Protein AF-A0A022KWT4-F1 (afdb_monomer_lite)

Sequence (63 aa):
MAPYIEAGHRVTGSKTKTARKSTAKTPSSDTKAIRDWARTNGHDVSDRGRIPADIMDAYAAAN

Secondary structure (DSSP, 8-state):
----SSS----S---------------HHHHHHHHHHHHHTT----SSSPPPHHHHHHHHH--

Radius of gyration: 23.23 Å; chains: 1; bounding box: 63×22×54 Å

Foldseek 3Di:
DDPDPPPDDPPPDPPPPPPPPPPPPPPVVVVVVLVVVCVVVVHDADPDDDGDPVSVVVVVVVD

Structure (mmCIF, N/CA/C/O backbone):
data_AF-A0A022KWT4-F1
#
_entry.id   AF-A0A022KWT4-F1
#
loop_
_atom_site.group_PDB
_atom_site.id
_atom_site.type_symbol
_atom_site.label_atom_id
_atom_site.label_alt_id
_atom_site.label_comp_id
_atom_site.label_asym_id
_atom_site.label_entity_id
_atom_site.label_seq_id
_atom_site.pdbx_PDB_ins_code
_atom_site.Cartn_x
_atom_site.Cartn_y
_atom_site.Cartn_z
_atom_site.occupancy
_atom_site.B_iso_or_equiv
_atom_site.auth_seq_id
_atom_site.auth_comp_id
_atom_site.auth_asym_id
_atom_site.auth_atom_id
_atom_site.pdbx_PDB_model_num
ATOM 1 N N . MET A 1 1 ? 52.977 1.360 -41.391 1.00 49.69 1 MET A N 1
ATOM 2 C CA . MET A 1 1 ? 52.308 2.527 -40.776 1.00 49.69 1 MET A CA 1
ATOM 3 C C . MET A 1 1 ? 50.817 2.400 -41.032 1.00 49.69 1 MET A C 1
ATOM 5 O O . MET A 1 1 ? 50.428 2.409 -42.189 1.00 49.69 1 MET A O 1
ATOM 9 N N . ALA A 1 2 ? 50.012 2.211 -39.988 1.00 50.22 2 ALA A N 1
ATOM 10 C CA . ALA A 1 2 ? 48.555 2.116 -40.088 1.00 50.22 2 ALA A CA 1
ATOM 11 C C . ALA A 1 2 ? 47.922 3.231 -39.232 1.00 50.22 2 ALA A C 1
ATOM 13 O O . ALA A 1 2 ? 47.756 3.035 -38.029 1.00 50.22 2 ALA A O 1
ATOM 14 N N . PRO A 1 3 ? 47.609 4.410 -39.799 1.00 57.28 3 PRO A N 1
ATOM 15 C CA . PRO A 1 3 ? 46.945 5.485 -39.074 1.00 57.28 3 PRO A CA 1
ATOM 16 C C . PRO A 1 3 ? 45.431 5.359 -39.287 1.00 57.28 3 PRO A C 1
ATOM 18 O O . PRO A 1 3 ? 44.860 6.048 -40.125 1.00 57.28 3 PRO A O 1
ATOM 21 N N . TYR A 1 4 ? 44.773 4.424 -38.597 1.00 59.97 4 TYR A N 1
ATOM 22 C CA . TYR A 1 4 ? 43.318 4.234 -38.748 1.00 59.97 4 TYR A CA 1
ATOM 23 C C . TYR A 1 4 ? 42.507 4.424 -37.455 1.00 59.97 4 TYR A C 1
ATOM 25 O O . TYR A 1 4 ? 41.312 4.164 -37.428 1.00 59.97 4 TYR A O 1
ATOM 33 N N . ILE A 1 5 ? 43.095 4.923 -36.366 1.00 61.03 5 ILE A N 1
ATOM 34 C CA . ILE A 1 5 ? 42.358 5.075 -35.093 1.00 61.03 5 ILE A CA 1
ATOM 35 C C . ILE A 1 5 ? 42.451 6.506 -34.539 1.00 61.03 5 ILE A C 1
ATOM 37 O O . ILE A 1 5 ? 42.500 6.707 -33.334 1.00 61.03 5 ILE A O 1
ATOM 41 N N . GLU A 1 6 ? 42.473 7.519 -35.413 1.00 51.69 6 GLU A N 1
ATOM 42 C CA . GLU A 1 6 ? 42.474 8.937 -34.994 1.00 51.69 6 GLU A CA 1
ATOM 43 C C . GLU A 1 6 ? 41.210 9.721 -35.413 1.00 51.69 6 GLU A C 1
ATOM 45 O O . GLU A 1 6 ? 40.956 10.802 -34.899 1.00 51.69 6 GLU A O 1
ATOM 50 N N . ALA A 1 7 ? 40.333 9.180 -36.267 1.00 58.19 7 ALA A N 1
ATOM 51 C CA . ALA A 1 7 ? 39.255 9.972 -36.888 1.00 58.19 7 ALA A CA 1
ATOM 52 C C . ALA A 1 7 ? 37.812 9.603 -36.477 1.00 58.19 7 ALA A C 1
ATOM 54 O O . ALA A 1 7 ? 36.871 9.911 -37.204 1.00 58.19 7 ALA A O 1
ATOM 55 N N . GLY A 1 8 ? 37.592 8.947 -35.334 1.00 52.28 8 GLY A N 1
ATOM 56 C CA . GLY A 1 8 ? 36.265 8.421 -34.985 1.00 52.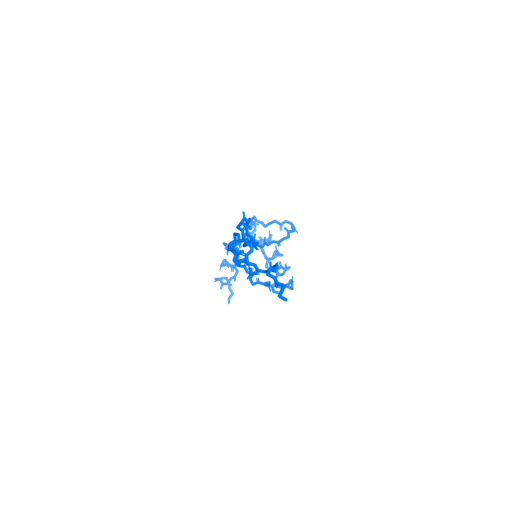28 8 GLY A CA 1
ATOM 57 C C . GLY A 1 8 ? 35.876 8.587 -33.524 1.00 52.28 8 GLY A C 1
ATOM 58 O O . GLY A 1 8 ? 35.600 7.598 -32.851 1.00 52.28 8 GLY A O 1
ATOM 59 N N . HIS A 1 9 ? 35.840 9.813 -33.002 1.00 61.06 9 HIS A N 1
ATOM 60 C CA . HIS A 1 9 ? 35.176 10.038 -31.717 1.00 61.06 9 HIS A CA 1
ATOM 61 C C . HIS A 1 9 ? 33.657 9.869 -31.900 1.00 61.06 9 HIS A C 1
ATOM 63 O O . HIS A 1 9 ? 33.067 10.348 -32.867 1.00 61.06 9 HIS A O 1
ATOM 69 N N . ARG A 1 10 ? 33.003 9.140 -30.990 1.00 50.78 10 ARG A N 1
ATOM 70 C CA . ARG A 1 10 ? 31.569 8.829 -31.088 1.00 50.78 10 ARG A CA 1
ATOM 71 C C . ARG A 1 10 ? 30.732 10.080 -30.781 1.00 50.78 10 ARG A C 1
ATOM 73 O O . ARG A 1 10 ? 30.377 10.319 -29.631 1.00 50.78 10 ARG A O 1
ATOM 80 N N . VAL A 1 11 ? 30.380 10.848 -31.815 1.00 61.09 11 VAL A N 1
ATOM 81 C CA . VAL A 1 11 ? 29.566 12.090 -31.766 1.00 61.09 11 VAL A CA 1
ATOM 82 C C . VAL A 1 11 ? 28.065 11.830 -31.577 1.00 61.09 11 VAL A C 1
ATOM 84 O O . VAL A 1 11 ? 27.209 12.540 -32.094 1.00 61.09 11 VAL A O 1
ATOM 87 N N . THR A 1 12 ? 27.695 10.792 -30.838 1.00 54.69 12 THR A N 1
ATOM 88 C CA . THR A 1 12 ? 26.297 10.597 -30.447 1.00 54.69 12 THR A CA 1
ATOM 89 C C . THR A 1 12 ? 26.294 10.384 -28.958 1.00 54.69 12 THR A C 1
ATOM 91 O O . THR A 1 12 ? 26.609 9.291 -28.480 1.00 54.69 12 THR A O 1
ATOM 94 N N . GLY A 1 13 ? 26.015 11.481 -28.253 1.00 57.75 13 GLY A N 1
ATOM 95 C CA . GLY A 1 13 ? 26.037 11.576 -26.809 1.00 57.75 13 GLY A CA 1
ATOM 96 C C . GLY A 1 13 ? 25.468 10.324 -26.171 1.00 57.75 13 GLY A C 1
ATOM 97 O O . GLY A 1 13 ? 24.272 10.040 -26.264 1.00 57.75 13 GLY A O 1
ATOM 98 N N . SER A 1 14 ? 26.328 9.600 -25.462 1.00 53.28 14 SER A N 1
ATOM 99 C CA . SER A 1 14 ? 25.833 8.776 -24.380 1.00 53.28 14 SER A CA 1
ATOM 100 C C . SER A 1 14 ? 25.372 9.763 -23.321 1.00 53.28 14 SER A C 1
ATOM 102 O O . SER A 1 14 ? 26.129 10.087 -22.408 1.00 53.28 14 SER A O 1
ATOM 104 N N . LYS A 1 15 ? 24.143 10.287 -23.496 1.00 57.31 15 LYS A N 1
ATOM 105 C CA . LYS A 1 15 ? 23.356 10.891 -22.424 1.00 57.31 15 LYS A CA 1
ATOM 106 C C . LYS A 1 15 ? 23.659 10.044 -21.210 1.00 57.31 15 LYS A C 1
ATOM 108 O O . LYS A 1 15 ? 23.424 8.831 -21.242 1.00 57.31 15 LYS A O 1
ATOM 113 N N . THR A 1 16 ? 24.273 10.679 -20.220 1.00 56.50 16 THR A N 1
ATOM 114 C CA . THR A 1 16 ? 24.354 10.192 -18.855 1.00 56.50 16 THR A CA 1
ATOM 115 C C . THR A 1 16 ? 23.091 9.389 -18.620 1.00 56.50 16 THR A C 1
ATOM 117 O O . THR A 1 16 ? 21.985 9.929 -18.674 1.00 56.50 16 THR A O 1
ATOM 120 N N . LYS A 1 17 ? 23.227 8.061 -18.518 1.00 57.34 17 LYS A N 1
ATOM 121 C CA . LYS A 1 17 ? 22.110 7.243 -18.076 1.00 57.34 17 LYS A CA 1
ATOM 122 C C . LYS A 1 17 ? 21.873 7.756 -16.673 1.00 57.34 17 LYS A C 1
ATOM 124 O O . LYS A 1 17 ? 22.599 7.361 -15.767 1.00 57.34 17 LYS A O 1
ATOM 129 N N . THR A 1 18 ? 20.936 8.697 -16.525 1.00 58.50 18 THR A N 1
ATOM 130 C CA . THR A 1 18 ? 20.319 9.036 -15.253 1.00 58.50 18 THR A CA 1
ATOM 131 C C . THR A 1 18 ? 20.104 7.692 -14.614 1.00 58.50 18 THR A C 1
ATOM 133 O O . THR A 1 18 ? 19.372 6.869 -15.177 1.00 58.50 18 THR A O 1
ATOM 136 N N . AL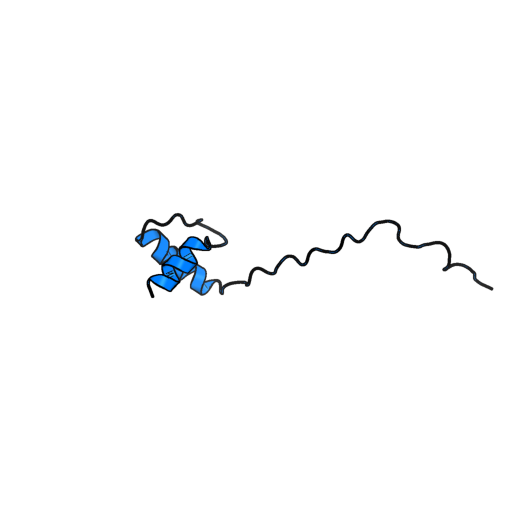A A 1 19 ? 20.869 7.420 -13.556 1.00 58.72 19 ALA A N 1
ATOM 137 C CA . ALA A 1 19 ? 20.718 6.210 -12.788 1.00 5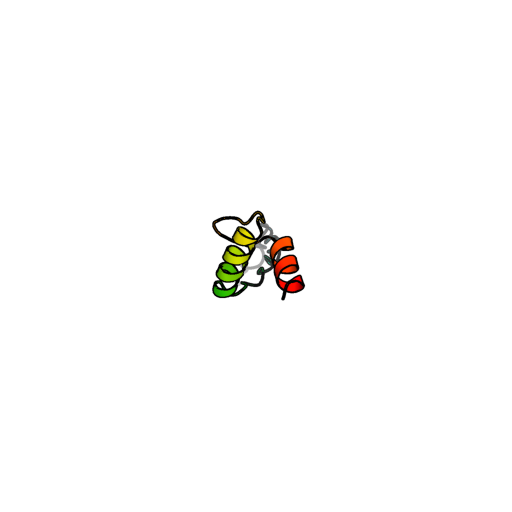8.72 19 ALA A CA 1
ATOM 138 C C . ALA A 1 19 ? 19.224 6.151 -12.519 1.00 58.72 19 ALA A C 1
ATOM 140 O O . ALA A 1 19 ? 18.681 7.032 -11.849 1.00 58.72 19 ALA A O 1
ATOM 141 N N . ARG A 1 20 ? 18.521 5.220 -13.177 1.00 58.34 20 ARG A N 1
ATOM 142 C CA . ARG A 1 20 ? 17.122 4.984 -12.862 1.00 58.34 20 ARG A CA 1
ATOM 143 C C . ARG A 1 20 ? 17.224 4.557 -11.426 1.00 58.34 20 ARG A C 1
ATOM 145 O O . ARG A 1 20 ? 17.704 3.451 -11.193 1.00 58.34 20 ARG A O 1
ATOM 152 N N . LYS A 1 21 ? 16.916 5.483 -10.509 1.00 53.94 21 LYS A N 1
ATOM 153 C CA . LYS A 1 21 ? 16.869 5.254 -9.075 1.00 53.94 21 LYS A CA 1
ATOM 154 C C . LYS A 1 21 ? 16.138 3.938 -8.968 1.00 53.94 21 LYS A C 1
ATOM 156 O O . LYS A 1 21 ? 14.953 3.875 -9.302 1.00 53.94 21 LYS A O 1
ATOM 161 N N . SER A 1 22 ? 16.886 2.877 -8.683 1.00 55.00 22 SER A N 1
ATOM 162 C CA . SER A 1 22 ? 16.343 1.557 -8.457 1.00 55.00 22 SER A CA 1
ATOM 163 C C . SER A 1 22 ? 15.495 1.781 -7.233 1.00 55.00 22 SER A C 1
ATOM 165 O O . SER A 1 22 ? 16.017 1.865 -6.126 1.00 55.00 22 SER A O 1
ATOM 167 N N . THR A 1 23 ? 14.216 2.085 -7.461 1.00 56.88 23 THR A N 1
ATOM 168 C CA . THR A 1 23 ? 13.241 2.227 -6.399 1.00 56.88 23 THR A CA 1
ATOM 169 C C . THR A 1 23 ? 13.360 0.904 -5.696 1.00 56.88 23 THR A C 1
ATOM 171 O O . THR A 1 23 ? 13.117 -0.120 -6.343 1.00 56.88 23 THR A O 1
ATOM 174 N N . ALA A 1 24 ? 13.909 0.948 -4.479 1.00 54.88 24 ALA A N 1
ATOM 175 C CA . ALA A 1 24 ? 14.185 -0.220 -3.676 1.00 54.88 24 ALA A CA 1
ATOM 176 C C . ALA A 1 24 ? 12.991 -1.140 -3.867 1.00 54.88 24 ALA A C 1
ATOM 178 O O . ALA A 1 24 ? 11.845 -0.713 -3.708 1.00 54.88 24 ALA A O 1
ATOM 179 N N . LYS A 1 25 ? 13.252 -2.323 -4.421 1.00 54.94 25 LYS A N 1
ATOM 180 C CA . LYS A 1 25 ? 12.210 -3.301 -4.667 1.00 54.94 25 LYS A CA 1
ATOM 181 C C . LYS A 1 25 ? 11.790 -3.733 -3.274 1.00 54.94 25 LYS A C 1
ATOM 183 O O . LYS A 1 25 ? 12.389 -4.656 -2.732 1.00 54.94 25 LYS A O 1
ATOM 188 N N . THR A 1 26 ? 10.846 -3.002 -2.676 1.00 57.81 26 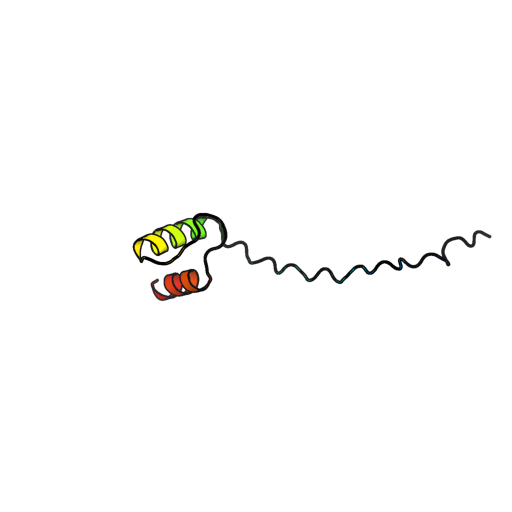THR A N 1
ATOM 189 C CA . THR A 1 26 ? 10.160 -3.429 -1.466 1.00 57.81 26 THR A CA 1
ATOM 190 C C . THR A 1 26 ? 9.760 -4.868 -1.744 1.00 57.81 26 THR A C 1
ATOM 192 O O . THR A 1 26 ? 9.233 -5.137 -2.838 1.00 57.81 26 THR A O 1
ATOM 195 N N . PRO A 1 27 ? 10.132 -5.814 -0.871 1.00 57.84 27 PRO A N 1
ATOM 196 C CA . PRO A 1 27 ? 9.855 -7.213 -1.122 1.00 57.84 27 PRO A CA 1
ATOM 197 C C . PRO A 1 27 ? 8.366 -7.338 -1.452 1.00 57.84 27 PRO A C 1
ATOM 199 O O . PRO A 1 27 ? 7.498 -6.737 -0.818 1.00 57.84 27 PRO A O 1
ATOM 202 N N . SER A 1 28 ? 8.074 -8.044 -2.545 1.00 59.25 28 SER A N 1
ATOM 203 C CA . SER A 1 28 ? 6.715 -8.119 -3.093 1.00 59.25 28 SER A CA 1
ATOM 204 C C . SER A 1 28 ? 5.706 -8.677 -2.079 1.00 59.25 28 SER A C 1
ATOM 206 O O . SER A 1 28 ? 4.504 -8.492 -2.269 1.00 59.25 28 SER A O 1
ATOM 208 N N . SER A 1 29 ? 6.192 -9.353 -1.031 1.00 61.69 29 SER A N 1
ATOM 209 C CA . SER A 1 29 ? 5.427 -9.822 0.124 1.00 61.69 29 SER A CA 1
ATOM 210 C C . SER A 1 29 ? 4.771 -8.671 0.883 1.00 61.69 29 SER A C 1
ATOM 212 O O . SER A 1 29 ? 3.552 -8.669 1.052 1.00 61.69 29 SER A O 1
ATOM 214 N N . ASP A 1 30 ? 5.545 -7.653 1.252 1.00 72.50 30 ASP A N 1
ATOM 215 C CA . ASP A 1 30 ? 5.079 -6.545 2.095 1.00 72.50 30 ASP A CA 1
ATOM 216 C C . ASP A 1 30 ? 4.094 -5.680 1.315 1.00 72.50 30 ASP A C 1
ATOM 218 O O . ASP A 1 30 ? 3.105 -5.183 1.843 1.00 72.50 30 ASP A O 1
ATOM 222 N N . THR A 1 31 ? 4.285 -5.614 -0.004 1.00 76.62 31 THR A N 1
ATOM 223 C CA . THR A 1 31 ? 3.363 -4.921 -0.908 1.00 76.62 31 THR A CA 1
ATOM 224 C C . THR A 1 31 ? 1.967 -5.567 -0.906 1.00 76.62 31 THR A C 1
ATOM 226 O O . THR A 1 31 ? 0.965 -4.887 -1.099 1.00 76.62 31 THR A O 1
ATOM 229 N N . LYS A 1 32 ? 1.842 -6.882 -0.691 1.00 82.19 32 LYS A N 1
ATOM 230 C CA . LYS A 1 32 ? 0.514 -7.507 -0.591 1.00 82.19 32 LYS A CA 1
ATOM 231 C C . LYS A 1 32 ? -0.152 -7.166 0.744 1.00 82.19 32 LYS A C 1
ATOM 233 O O . LYS A 1 32 ? -1.305 -6.752 0.741 1.00 82.19 32 LYS A O 1
ATOM 238 N N . ALA A 1 33 ? 0.585 -7.291 1.849 1.00 85.00 33 ALA A N 1
ATOM 239 C CA . ALA A 1 33 ? 0.077 -7.004 3.190 1.00 85.00 33 ALA A CA 1
ATOM 240 C C . ALA A 1 33 ? -0.370 -5.541 3.338 1.00 85.00 33 ALA A C 1
ATOM 242 O O . ALA A 1 33 ? -1.491 -5.283 3.771 1.00 85.00 33 ALA A O 1
ATOM 243 N N . ILE A 1 34 ? 0.459 -4.596 2.883 1.00 84.19 34 ILE A N 1
ATOM 244 C CA . ILE A 1 34 ? 0.132 -3.166 2.913 1.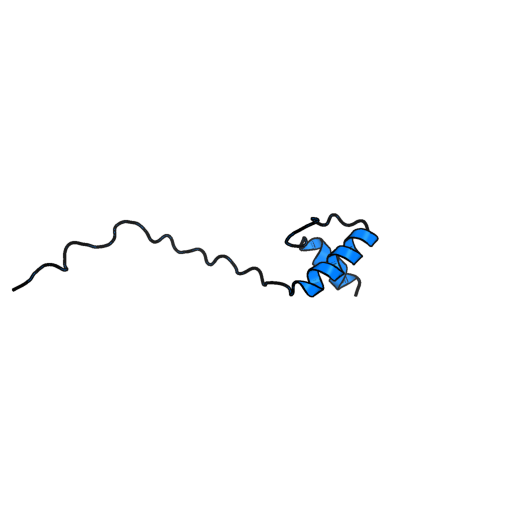00 84.19 34 ILE A CA 1
ATOM 245 C C . ILE A 1 34 ? -1.090 -2.879 2.032 1.00 84.19 34 ILE A C 1
ATOM 247 O O . ILE A 1 34 ? -1.948 -2.103 2.429 1.00 84.19 34 ILE A O 1
ATOM 251 N N . ARG A 1 35 ? -1.224 -3.519 0.860 1.00 86.06 35 ARG A N 1
ATOM 252 C CA . ARG A 1 35 ? -2.396 -3.328 -0.014 1.00 86.06 35 ARG A CA 1
ATOM 253 C C . ARG A 1 35 ? -3.684 -3.847 0.624 1.00 86.06 35 ARG A C 1
ATOM 255 O O . ARG A 1 35 ? -4.720 -3.199 0.505 1.00 86.06 35 ARG A O 1
ATOM 262 N N . ASP A 1 36 ? -3.627 -5.006 1.270 1.00 87.69 36 ASP A N 1
ATOM 263 C CA . ASP A 1 36 ? -4.789 -5.596 1.934 1.00 87.69 36 ASP A CA 1
ATOM 264 C C . ASP A 1 36 ? -5.228 -4.712 3.121 1.00 87.69 36 ASP A C 1
ATOM 266 O O . ASP A 1 36 ? -6.403 -4.358 3.197 1.00 87.69 36 ASP A O 1
ATOM 270 N N . TRP A 1 37 ? -4.285 -4.231 3.942 1.00 88.38 37 TRP A N 1
ATOM 271 C CA . TRP A 1 37 ? -4.550 -3.238 4.996 1.00 88.38 37 TRP A CA 1
ATOM 272 C C . TRP A 1 37 ? -5.088 -1.914 4.435 1.00 88.38 37 TRP A C 1
ATOM 274 O O . TRP A 1 37 ? -6.056 -1.350 4.938 1.00 88.38 37 TRP A O 1
ATOM 284 N N . ALA A 1 38 ? -4.496 -1.406 3.362 1.00 89.06 38 ALA A N 1
ATOM 285 C CA . ALA A 1 38 ? -4.892 -0.132 2.788 1.00 89.06 38 ALA A CA 1
ATOM 286 C C . ALA A 1 38 ? -6.330 -0.178 2.244 1.00 89.06 38 ALA A C 1
ATOM 288 O O . ALA A 1 38 ? -7.101 0.742 2.508 1.00 89.06 38 ALA A O 1
ATOM 289 N N . ARG A 1 39 ? -6.745 -1.285 1.605 1.00 8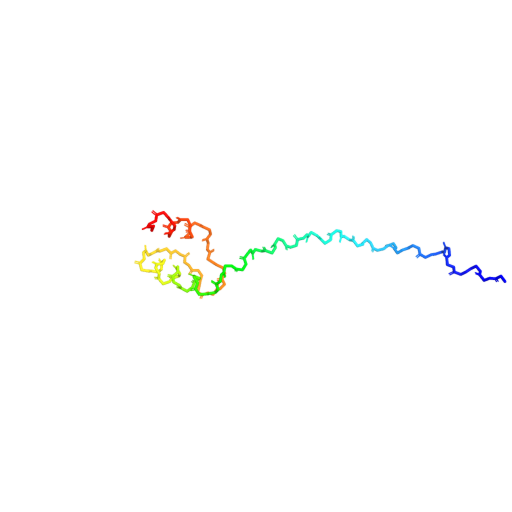7.19 39 ARG A N 1
ATOM 290 C CA . ARG A 1 39 ? -8.148 -1.476 1.195 1.00 87.19 39 ARG A CA 1
ATOM 291 C C . ARG A 1 39 ? -9.111 -1.537 2.378 1.00 87.19 39 ARG A C 1
ATOM 293 O O . ARG A 1 39 ? -10.191 -0.964 2.284 1.00 87.19 39 ARG A O 1
ATOM 300 N N . THR A 1 40 ? -8.749 -2.197 3.482 1.00 87.50 40 THR A N 1
ATOM 301 C CA . THR A 1 40 ? -9.622 -2.251 4.672 1.00 87.50 40 THR A CA 1
ATOM 302 C C . THR A 1 40 ? -9.754 -0.898 5.366 1.00 87.50 40 THR A C 1
ATOM 304 O O . THR A 1 40 ? -10.784 -0.628 5.970 1.00 87.50 40 THR A O 1
ATOM 307 N N . ASN A 1 41 ? -8.736 -0.042 5.255 1.00 87.50 41 ASN A N 1
ATOM 308 C CA . ASN A 1 41 ? -8.741 1.317 5.803 1.00 87.50 41 ASN A CA 1
ATOM 309 C C . ASN A 1 41 ? -9.324 2.362 4.830 1.00 87.50 41 ASN A C 1
ATOM 311 O O . ASN A 1 41 ? -9.421 3.533 5.180 1.00 87.50 41 ASN A O 1
ATOM 315 N N . GLY A 1 42 ? -9.723 1.960 3.617 1.00 86.25 42 GLY A N 1
ATOM 316 C CA . GLY A 1 42 ? -10.290 2.868 2.613 1.00 86.25 42 GLY A CA 1
ATOM 317 C C . GLY A 1 42 ? -9.263 3.756 1.902 1.00 86.25 42 GLY A C 1
ATOM 318 O O . GLY A 1 42 ? -9.635 4.779 1.332 1.00 86.25 42 GLY A O 1
ATOM 319 N N . HIS A 1 43 ? -7.980 3.391 1.922 1.00 85.81 43 HIS A N 1
ATOM 320 C CA . HIS A 1 43 ? -6.937 4.089 1.174 1.00 85.81 43 HIS A CA 1
ATOM 321 C C . HIS A 1 43 ? -6.942 3.701 -0.314 1.00 85.81 43 HIS A C 1
ATOM 323 O O . HIS A 1 43 ? -7.176 2.543 -0.667 1.00 85.81 43 HIS A O 1
ATOM 329 N N . ASP A 1 44 ? -6.628 4.665 -1.188 1.00 80.50 44 ASP A N 1
ATOM 330 C CA . ASP A 1 44 ? -6.558 4.459 -2.639 1.00 80.50 44 ASP A CA 1
ATOM 331 C C . ASP A 1 44 ? -5.250 3.763 -3.040 1.00 80.50 44 ASP A C 1
ATOM 333 O O . ASP A 1 44 ? -4.174 4.362 -3.109 1.00 80.50 44 ASP A O 1
ATOM 337 N N . VAL A 1 45 ? -5.338 2.456 -3.276 1.00 81.81 45 VAL A N 1
ATOM 338 C CA . VAL A 1 45 ? -4.210 1.612 -3.677 1.00 81.81 45 VAL A CA 1
ATOM 339 C C . VAL A 1 45 ? -4.446 1.087 -5.080 1.00 81.81 45 VAL A C 1
ATOM 341 O O . VAL A 1 45 ? -5.457 0.444 -5.350 1.00 81.81 45 VAL A O 1
ATOM 344 N N . SER A 1 46 ? -3.446 1.238 -5.947 1.00 78.12 46 SER A N 1
ATOM 345 C CA . SER A 1 46 ? -3.463 0.590 -7.258 1.00 78.12 46 SER A CA 1
ATOM 346 C C . SER A 1 46 ? -3.512 -0.938 -7.117 1.00 78.12 46 SER A C 1
ATOM 348 O O . SER A 1 46 ? -2.715 -1.544 -6.386 1.00 78.12 46 SER A O 1
ATOM 350 N N . ASP A 1 47 ? -4.403 -1.574 -7.884 1.00 69.56 47 ASP A N 1
ATOM 351 C CA . ASP A 1 47 ? -4.579 -3.032 -7.918 1.00 69.56 47 ASP A CA 1
ATOM 352 C C . ASP A 1 47 ? -3.290 -3.782 -8.265 1.00 69.56 47 ASP A C 1
ATOM 354 O O . ASP A 1 47 ? -3.066 -4.915 -7.825 1.00 69.56 47 ASP A O 1
ATOM 358 N N . ARG A 1 48 ? -2.408 -3.144 -9.044 1.00 70.31 48 ARG A N 1
ATOM 359 C CA . ARG A 1 48 ? -1.097 -3.680 -9.415 1.00 70.31 48 ARG A CA 1
ATOM 360 C C . ARG A 1 48 ? -0.015 -2.607 -9.360 1.00 70.31 48 ARG A C 1
ATOM 362 O O . ARG A 1 48 ? -0.261 -1.433 -9.619 1.00 70.31 48 ARG A O 1
ATOM 369 N N . GLY A 1 49 ? 1.214 -3.039 -9.078 1.00 74.62 49 GLY A N 1
ATOM 370 C CA . GLY A 1 49 ? 2.395 -2.176 -9.086 1.00 74.62 49 GLY A CA 1
ATOM 371 C C . GLY A 1 49 ? 2.764 -1.607 -7.715 1.00 74.62 49 GLY A C 1
ATOM 372 O O . GLY A 1 49 ? 2.551 -2.254 -6.688 1.00 74.62 49 GLY A O 1
ATOM 373 N N . ARG A 1 50 ? 3.401 -0.430 -7.730 1.00 76.38 50 ARG A N 1
ATOM 374 C CA . ARG A 1 50 ? 3.907 0.242 -6.525 1.00 76.38 50 ARG A CA 1
ATOM 375 C C . ARG A 1 50 ? 2.768 0.807 -5.682 1.00 76.38 50 ARG A C 1
ATOM 377 O O . ARG A 1 50 ? 1.814 1.351 -6.224 1.00 76.38 50 ARG A O 1
ATOM 384 N N . ILE A 1 51 ? 2.924 0.705 -4.366 1.00 80.75 51 ILE A N 1
ATOM 385 C CA . ILE A 1 51 ? 2.046 1.354 -3.391 1.00 80.75 51 ILE A CA 1
ATOM 386 C C . ILE A 1 51 ? 2.485 2.817 -3.247 1.00 80.75 51 ILE A C 1
ATOM 388 O O . ILE A 1 51 ? 3.697 3.061 -3.202 1.00 80.75 51 ILE A O 1
ATOM 392 N N . PRO A 1 52 ? 1.541 3.773 -3.207 1.00 82.50 52 PRO A N 1
ATOM 393 C CA . PRO A 1 52 ? 1.823 5.165 -2.872 1.00 82.50 52 PRO A CA 1
ATOM 394 C C . PRO A 1 52 ? 2.641 5.290 -1.583 1.00 82.50 52 PRO A C 1
ATOM 396 O O . PRO A 1 52 ? 2.406 4.558 -0.623 1.00 82.50 52 PRO A O 1
ATOM 399 N N . ALA A 1 53 ? 3.589 6.229 -1.552 1.00 81.19 53 ALA A N 1
ATOM 400 C CA . ALA A 1 53 ? 4.395 6.474 -0.355 1.00 81.19 53 ALA A CA 1
ATOM 401 C C . ALA A 1 53 ? 3.512 6.842 0.849 1.00 81.19 53 ALA A C 1
ATOM 403 O O . ALA A 1 53 ? 3.746 6.329 1.935 1.00 81.19 53 ALA A O 1
ATOM 404 N N . ASP A 1 54 ? 2.432 7.595 0.617 1.00 84.12 54 ASP A N 1
ATOM 405 C CA . ASP A 1 54 ? 1.472 8.004 1.650 1.00 84.12 54 ASP A CA 1
ATOM 406 C C . ASP A 1 54 ? 0.869 6.810 2.409 1.00 84.12 54 ASP A C 1
ATOM 408 O O . ASP A 1 54 ? 0.665 6.865 3.617 1.00 84.12 54 ASP A O 1
ATOM 412 N N . ILE A 1 55 ? 0.621 5.694 1.715 1.00 84.06 55 ILE A N 1
ATOM 413 C CA . ILE A 1 55 ? 0.069 4.473 2.318 1.00 84.06 55 ILE A CA 1
ATOM 414 C C . ILE A 1 55 ? 1.149 3.695 3.069 1.00 84.06 55 ILE A C 1
ATOM 416 O O . ILE A 1 55 ? 0.859 3.101 4.105 1.00 84.06 55 ILE A O 1
ATOM 420 N N . MET A 1 56 ? 2.387 3.684 2.562 1.00 81.38 56 MET A N 1
ATOM 421 C CA . MET A 1 56 ? 3.506 3.080 3.290 1.00 81.38 56 MET A CA 1
ATOM 422 C C . MET A 1 56 ? 3.774 3.823 4.601 1.00 81.38 56 MET A C 1
ATOM 424 O O . MET A 1 56 ? 3.948 3.165 5.623 1.00 81.38 56 MET A O 1
ATOM 428 N N . ASP A 1 57 ? 3.746 5.157 4.582 1.00 83.44 57 ASP A N 1
ATOM 429 C CA . ASP A 1 57 ? 3.894 5.977 5.787 1.00 83.44 57 ASP A CA 1
ATOM 430 C C . ASP A 1 57 ? 2.710 5.792 6.740 1.00 83.44 57 ASP A C 1
ATOM 432 O O . ASP A 1 57 ? 2.920 5.612 7.934 1.00 83.44 57 ASP A O 1
ATOM 436 N N . ALA A 1 58 ? 1.472 5.749 6.236 1.00 85.75 58 ALA A N 1
ATOM 437 C CA . ALA A 1 58 ? 0.300 5.482 7.072 1.00 85.75 58 ALA A CA 1
ATOM 438 C C . ALA A 1 58 ? 0.356 4.088 7.725 1.00 85.75 58 ALA A C 1
ATOM 440 O O . ALA A 1 58 ? 0.022 3.946 8.899 1.00 85.75 58 ALA A O 1
ATOM 441 N N . TYR A 1 59 ? 0.824 3.070 6.994 1.00 83.81 59 TYR A N 1
ATOM 442 C CA . TYR A 1 59 ? 1.028 1.724 7.533 1.00 83.81 59 TYR A CA 1
ATOM 443 C C . TYR A 1 59 ? 2.144 1.691 8.583 1.00 83.81 59 TYR A C 1
ATOM 445 O O . TYR A 1 59 ? 1.980 1.056 9.618 1.00 83.81 59 TYR A O 1
ATOM 453 N N . ALA A 1 60 ? 3.256 2.392 8.342 1.00 81.50 60 ALA A N 1
ATOM 454 C CA . ALA A 1 60 ? 4.356 2.507 9.298 1.00 81.50 60 ALA A CA 1
ATOM 455 C C . ALA A 1 60 ? 3.998 3.353 10.531 1.00 81.50 60 ALA A C 1
ATOM 457 O O . ALA A 1 60 ? 4.566 3.149 11.591 1.00 81.50 60 ALA A O 1
ATOM 458 N N . ALA A 1 61 ? 3.072 4.306 10.409 1.00 83.06 61 ALA A N 1
ATOM 459 C CA . ALA A 1 61 ? 2.576 5.097 11.533 1.00 83.06 61 ALA A CA 1
ATOM 460 C C . ALA A 1 61 ? 1.528 4.343 12.368 1.00 83.06 61 ALA A C 1
ATOM 462 O O . ALA A 1 61 ? 1.360 4.628 13.552 1.00 83.06 61 ALA A O 1
ATOM 463 N N . ALA A 1 62 ? 0.804 3.407 11.752 1.00 78.00 62 ALA A N 1
ATOM 464 C CA . ALA A 1 62 ? -0.217 2.600 12.410 1.00 78.00 62 ALA A CA 1
ATOM 465 C C . ALA A 1 62 ? 0.339 1.355 13.130 1.00 78.00 62 ALA A C 1
ATOM 467 O O . ALA A 1 62 ? -0.440 0.654 13.778 1.00 78.00 62 ALA A O 1
ATOM 468 N N . ASN A 1 63 ? 1.637 1.059 12.996 1.00 68.25 63 ASN A N 1
ATOM 469 C CA . ASN A 1 63 ? 2.272 -0.196 13.411 1.00 68.25 63 ASN A CA 1
ATOM 470 C C . ASN A 1 63 ? 3.559 0.075 14.198 1.00 68.25 63 ASN A C 1
ATOM 472 O O . ASN A 1 63 ? 3.746 -0.559 15.258 1.00 68.25 63 ASN A O 1
#

pLDDT: mean 70.05, std 13.35, range [49.69, 89.06]